Protein AF-A0A9X7HBV9-F1 (afdb_monomer_lite)

Sequence (146 aa):
MKKLFISLLFLFILSSCSSSSDLKETFYELKIVPTEKITIYFDKNTAHFHLVYLEKHKNKWKQVNGATLYSTGEEKNFVISSNKKPFLYFGTITNPEADKIIVGDTDATLVTYNNNLRLWYYVDFTAKKHLSIYEVVNGKKVLLQP

pLDDT: mean 73.23, std 20.72, range [30.17, 94.88]

Structure (mmCIF, N/CA/C/O backbone):
data_AF-A0A9X7HBV9-F1
#
_entry.id   AF-A0A9X7HBV9-F1
#
loop_
_atom_site.group_PDB
_atom_site.id
_atom_site.type_symbol
_atom_site.label_atom_id
_atom_site.label_alt_id
_atom_site.label_comp_id
_atom_site.label_asym_id
_atom_site.label_entity_id
_atom_site.label_seq_id
_atom_site.pdbx_PDB_ins_code
_atom_site.Cartn_x
_atom_site.Cartn_y
_atom_site.Cartn_z
_atom_site.occupancy
_atom_site.B_iso_or_equiv
_atom_site.auth_seq_id
_atom_site.auth_comp_id
_atom_site.auth_asym_id
_atom_site.auth_atom_id
_atom_site.pdbx_PDB_model_num
ATOM 1 N N . MET A 1 1 ? -63.931 14.687 -6.055 1.00 39.06 1 MET A N 1
ATOM 2 C CA . MET A 1 1 ? -64.207 13.298 -5.628 1.00 39.06 1 MET A CA 1
ATOM 3 C C . MET A 1 1 ? -62.888 12.555 -5.463 1.00 39.06 1 MET A C 1
ATOM 5 O O . MET A 1 1 ? -62.056 12.649 -6.345 1.00 39.06 1 MET A O 1
ATOM 9 N N . LYS A 1 2 ? -62.745 11.896 -4.304 1.00 35.25 2 LYS A N 1
ATOM 10 C CA . LYS A 1 2 ? -61.790 10.854 -3.868 1.00 35.25 2 LYS A CA 1
ATOM 11 C C . LYS A 1 2 ? -60.276 11.023 -4.113 1.00 35.25 2 LYS A C 1
ATOM 13 O O . LYS A 1 2 ? -59.753 10.858 -5.203 1.00 35.25 2 LYS A O 1
ATOM 18 N N . LYS A 1 3 ? -59.611 11.240 -2.973 1.00 34.38 3 LYS A N 1
ATOM 19 C CA . LYS A 1 3 ? -58.191 11.059 -2.659 1.00 34.38 3 LYS A CA 1
ATOM 20 C C . LYS A 1 3 ? -57.765 9.595 -2.858 1.00 34.38 3 LYS A C 1
ATOM 22 O O . LYS A 1 3 ? -58.534 8.705 -2.496 1.00 34.38 3 LYS A O 1
ATOM 27 N N . LEU A 1 4 ? -56.513 9.366 -3.255 1.00 37.38 4 LEU A N 1
ATOM 28 C CA . LEU A 1 4 ? -55.756 8.199 -2.802 1.00 37.38 4 LEU A CA 1
ATOM 29 C C . LEU A 1 4 ? -54.478 8.690 -2.118 1.00 37.38 4 LEU A C 1
ATOM 31 O O . LEU A 1 4 ? -53.633 9.349 -2.715 1.00 37.38 4 LEU A O 1
ATOM 35 N N . PHE A 1 5 ? -54.434 8.416 -0.820 1.00 36.06 5 PHE A N 1
ATOM 36 C CA . PHE A 1 5 ? -53.304 8.571 0.078 1.00 36.06 5 PHE A CA 1
ATOM 37 C C . PHE A 1 5 ? -52.218 7.559 -0.298 1.00 36.06 5 PHE A C 1
ATOM 39 O O . PHE A 1 5 ? -52.501 6.364 -0.338 1.00 36.06 5 PHE A O 1
ATOM 46 N N . ILE A 1 6 ? -50.974 8.007 -0.454 1.00 41.41 6 ILE A N 1
ATOM 47 C CA . ILE A 1 6 ? -49.818 7.159 -0.158 1.00 41.41 6 ILE A CA 1
ATOM 48 C C . ILE A 1 6 ? -49.114 7.791 1.033 1.00 41.41 6 ILE A C 1
ATOM 50 O O . ILE A 1 6 ? -48.512 8.859 0.957 1.00 41.41 6 ILE A O 1
ATOM 54 N N . SER A 1 7 ? -49.298 7.116 2.160 1.00 36.12 7 SER A N 1
ATOM 55 C CA . SER A 1 7 ? -48.520 7.263 3.375 1.00 36.12 7 SER A CA 1
ATOM 56 C C . SER A 1 7 ? -47.110 6.744 3.105 1.00 36.12 7 SER A C 1
ATOM 58 O O . SER A 1 7 ? -46.966 5.583 2.732 1.00 36.12 7 SER A O 1
ATOM 60 N N . LEU A 1 8 ? -46.079 7.558 3.327 1.00 37.38 8 LEU A N 1
ATOM 61 C CA . LEU A 1 8 ? -44.812 7.031 3.824 1.00 37.38 8 LEU A CA 1
ATOM 62 C C . LEU A 1 8 ? -44.316 7.940 4.949 1.00 37.38 8 LEU A C 1
ATOM 64 O O . LEU A 1 8 ? -43.790 9.033 4.755 1.00 37.38 8 LEU A O 1
ATOM 68 N N . LEU A 1 9 ? -44.604 7.453 6.146 1.00 31.50 9 LEU A N 1
ATOM 69 C CA . LEU A 1 9 ? -44.163 7.910 7.446 1.00 31.50 9 LEU A CA 1
ATOM 70 C C . LEU A 1 9 ? -42.715 7.436 7.665 1.00 31.50 9 LEU A C 1
ATOM 72 O O . LEU A 1 9 ? -42.488 6.234 7.664 1.00 31.50 9 LEU A O 1
ATOM 76 N N . PHE A 1 10 ? -41.769 8.356 7.855 1.00 33.28 10 PHE A N 1
ATOM 77 C CA . PHE A 1 10 ? -40.483 8.185 8.568 1.00 33.28 10 PHE A CA 1
ATOM 78 C C . PHE A 1 10 ? -39.870 9.598 8.645 1.00 33.28 10 PHE A C 1
ATOM 80 O O . PHE A 1 10 ? -39.262 10.069 7.695 1.00 33.28 10 PHE A O 1
ATOM 87 N N . LEU A 1 11 ? -40.253 10.486 9.563 1.00 34.56 11 LEU A N 1
ATOM 88 C CA . LEU A 1 11 ? -40.110 10.498 11.022 1.00 34.56 11 LEU A CA 1
ATOM 89 C C . LEU A 1 11 ? -38.661 10.337 11.532 1.00 34.56 11 LEU A C 1
ATOM 91 O O . LEU A 1 11 ? -38.053 9.280 11.414 1.00 34.56 11 LEU A O 1
ATOM 95 N N . PHE A 1 12 ? -38.231 11.417 12.195 1.00 32.94 12 PHE A N 1
ATOM 96 C CA . PHE A 1 12 ? -37.126 11.599 13.145 1.00 32.94 12 PHE A CA 1
ATOM 97 C C . PHE A 1 12 ? -35.703 11.900 12.642 1.00 32.94 12 PHE A C 1
ATOM 99 O O . PHE A 1 12 ? -34.867 11.031 12.432 1.00 32.94 12 PHE A O 1
ATOM 106 N N . ILE A 1 13 ? -35.436 13.213 12.566 1.00 40.22 13 ILE A N 1
ATOM 107 C CA . ILE A 1 13 ? -34.461 13.950 13.396 1.00 40.22 13 ILE A CA 1
ATOM 108 C C . ILE A 1 13 ? -33.276 13.112 13.890 1.00 40.22 13 ILE A C 1
ATOM 110 O O . ILE A 1 13 ? -33.419 12.375 14.858 1.00 40.22 13 ILE A O 1
ATOM 114 N N . LEU A 1 14 ? -32.079 13.408 13.380 1.00 35.38 14 LEU A N 1
ATOM 115 C CA . LEU A 1 14 ? -30.874 13.414 14.209 1.00 35.38 14 LEU A CA 1
ATOM 116 C C . LEU A 1 14 ? -30.031 14.649 13.887 1.00 35.38 14 LEU A C 1
ATOM 118 O O . LEU A 1 14 ? -29.104 14.639 13.081 1.00 35.38 14 LEU A O 1
ATOM 122 N N . SER A 1 15 ? -30.373 15.726 14.593 1.00 38.28 15 SER A N 1
ATOM 123 C CA . SER A 1 15 ? -29.373 16.664 15.082 1.00 38.28 15 SER A CA 1
ATOM 124 C C . SER A 1 15 ? -28.460 15.902 16.039 1.00 38.28 15 SER A C 1
ATOM 126 O O . SER A 1 15 ? -28.862 15.546 17.145 1.00 38.28 15 SER A O 1
ATOM 128 N N . SER A 1 16 ? -27.243 15.604 15.601 1.00 30.17 16 SER A N 1
ATOM 129 C CA . SER A 1 16 ? -26.085 15.464 16.485 1.00 30.17 16 SER A CA 1
ATOM 130 C C . SER A 1 16 ? -24.840 15.778 15.668 1.00 30.17 16 SER A C 1
ATOM 132 O O . SER A 1 16 ? -24.162 14.904 15.131 1.00 30.17 16 SER A O 1
ATOM 134 N N . CYS A 1 17 ? -24.557 17.071 15.559 1.00 39.47 17 CYS A N 1
ATOM 135 C CA . CYS A 1 17 ? -23.205 17.537 15.337 1.00 39.47 17 CYS A CA 1
ATOM 136 C C . CYS A 1 17 ? -22.339 16.988 16.485 1.00 39.47 17 CYS A C 1
ATOM 138 O O . CYS A 1 17 ? -22.451 17.433 17.623 1.00 39.47 17 CYS A O 1
ATOM 140 N N . SER A 1 18 ? -21.519 15.977 16.209 1.00 32.06 18 SER A N 1
ATOM 141 C CA . SER A 1 18 ? -20.346 15.664 17.024 1.00 32.06 18 SER A CA 1
ATOM 142 C C . SER A 1 18 ? -19.219 15.239 16.090 1.00 32.06 18 SER A C 1
ATOM 144 O O . SER A 1 18 ? -19.072 14.065 15.750 1.00 32.06 18 SER A O 1
ATOM 146 N N . SER A 1 19 ? -18.522 16.269 15.611 1.00 39.47 19 SER A N 1
ATOM 147 C CA . SER A 1 19 ? -17.148 16.267 15.110 1.00 39.47 19 SER A CA 1
ATOM 148 C C . SER A 1 19 ? -16.719 15.089 14.226 1.00 39.47 19 SER A C 1
ATOM 150 O O . SER A 1 19 ? -15.957 14.210 14.615 1.00 39.47 19 SER A O 1
ATOM 152 N N . SER A 1 20 ? -17.044 15.201 12.938 1.00 40.81 20 SER A N 1
ATOM 153 C CA . SER A 1 20 ? -16.117 14.793 11.873 1.00 40.81 20 SER A CA 1
ATOM 154 C C . SER A 1 20 ? -14.987 15.830 11.669 1.00 40.81 20 SER A C 1
ATOM 156 O O . SER A 1 20 ? -14.407 15.895 10.586 1.00 40.81 20 SER A O 1
ATOM 158 N N . SER A 1 21 ? -14.754 16.719 12.643 1.00 36.62 21 SER A N 1
ATOM 159 C CA . SER A 1 21 ? -13.820 17.850 12.566 1.00 36.62 21 SER A CA 1
ATOM 160 C C . SER A 1 21 ? -12.383 17.466 12.911 1.00 36.62 21 SER A C 1
ATOM 162 O O . SER A 1 21 ? -11.468 18.054 12.354 1.00 36.62 21 SER A O 1
ATOM 164 N N . ASP A 1 22 ? -12.161 16.428 13.718 1.00 39.50 22 ASP A N 1
ATOM 165 C CA . ASP A 1 22 ? -10.815 16.158 14.260 1.00 39.50 22 ASP A CA 1
ATOM 166 C C . ASP A 1 22 ? -9.897 15.395 13.288 1.00 39.50 22 ASP A C 1
ATOM 168 O O . ASP A 1 22 ? -8.724 15.176 13.566 1.00 39.50 22 ASP A O 1
ATOM 172 N N . LEU A 1 23 ? -10.414 15.003 12.120 1.00 42.91 23 LEU A N 1
ATOM 173 C CA . LEU A 1 23 ? -9.627 14.438 11.017 1.00 42.91 23 LEU A CA 1
ATOM 174 C C . LEU A 1 23 ? -9.557 15.383 9.809 1.00 42.91 23 LEU A C 1
ATOM 176 O O . LEU A 1 23 ? -9.071 14.978 8.759 1.00 42.91 23 LEU A O 1
ATOM 180 N N . LYS A 1 24 ? -10.074 16.616 9.911 1.00 38.06 24 LYS A N 1
ATOM 181 C CA . LYS A 1 24 ? -10.125 17.556 8.779 1.00 38.06 24 LYS A CA 1
ATOM 182 C C . LYS A 1 24 ? -8.976 18.564 8.734 1.00 38.06 24 LYS A C 1
ATOM 184 O O . LYS A 1 24 ? -8.783 19.155 7.679 1.00 38.06 24 LYS A O 1
ATOM 189 N N . GLU A 1 25 ? -8.214 18.757 9.809 1.00 37.62 25 GLU A N 1
ATOM 190 C CA . GLU A 1 25 ? -7.292 19.904 9.892 1.00 37.62 25 GLU A CA 1
ATOM 191 C C . GLU A 1 25 ? -5.834 19.641 9.476 1.00 37.62 25 GLU A C 1
ATOM 193 O O . GLU A 1 25 ? -5.094 20.604 9.288 1.00 37.62 25 GLU A O 1
ATOM 198 N N . THR A 1 26 ? -5.416 18.394 9.220 1.00 42.66 26 THR A N 1
ATOM 199 C CA . THR A 1 26 ? -3.989 18.107 8.925 1.00 42.66 26 THR A CA 1
ATOM 200 C C . THR A 1 26 ? -3.729 17.265 7.676 1.00 42.66 26 THR A C 1
ATOM 202 O O . THR A 1 26 ? -2.604 16.822 7.462 1.00 42.66 26 THR A O 1
ATOM 205 N N . PHE A 1 27 ? -4.723 17.051 6.811 1.00 44.00 27 PHE A N 1
ATOM 206 C CA . PHE A 1 27 ? -4.539 16.233 5.608 1.00 44.00 27 PHE A CA 1
ATOM 207 C C . PHE A 1 27 ? -4.817 17.044 4.357 1.00 44.00 27 PHE A C 1
ATOM 209 O O . PHE A 1 27 ? -5.949 17.439 4.080 1.00 44.00 27 PHE A O 1
ATOM 216 N N . TYR A 1 28 ? -3.767 17.266 3.576 1.00 50.09 28 TYR A N 1
ATOM 217 C CA . TYR A 1 28 ? -3.877 17.908 2.281 1.00 50.09 28 TYR A CA 1
ATOM 218 C C . TYR A 1 28 ? -3.526 16.874 1.218 1.00 50.09 28 TYR A C 1
ATOM 220 O O . TYR A 1 28 ? -2.355 16.600 0.980 1.00 50.09 28 TYR A O 1
ATOM 228 N N . GLU A 1 29 ? -4.598 16.368 0.606 1.00 50.47 29 GLU A N 1
ATOM 229 C CA . GLU A 1 29 ? -4.701 15.302 -0.395 1.00 50.47 29 GLU A CA 1
ATOM 230 C C . GLU A 1 29 ? -4.956 13.897 0.170 1.00 50.47 29 GLU A C 1
ATOM 232 O O . GLU A 1 29 ? -4.077 13.067 0.402 1.00 50.47 29 GLU A O 1
ATOM 237 N N . LEU A 1 30 ? -6.246 13.649 0.389 1.00 49.50 30 LEU A N 1
ATOM 238 C CA . LEU A 1 30 ? -6.803 12.382 0.821 1.00 49.50 30 LEU A CA 1
ATOM 239 C C . LEU A 1 30 ? -7.361 11.657 -0.406 1.00 49.50 30 LEU A C 1
ATOM 241 O O . LEU A 1 30 ? -8.437 12.007 -0.893 1.00 49.50 30 LEU A O 1
ATOM 245 N N . LYS A 1 31 ? -6.671 10.621 -0.890 1.00 56.50 31 LYS A N 1
ATOM 246 C CA . LYS A 1 31 ? -7.295 9.679 -1.822 1.00 56.50 31 LYS A CA 1
ATOM 247 C C . LYS A 1 31 ? -7.905 8.545 -1.010 1.00 56.50 31 LYS A C 1
ATOM 249 O O . LYS A 1 31 ? -7.260 7.542 -0.713 1.00 56.50 31 LYS A O 1
ATOM 254 N N . ILE A 1 32 ? -9.168 8.731 -0.627 1.00 52.28 32 ILE A N 1
ATOM 255 C CA . ILE A 1 32 ? -9.964 7.670 -0.007 1.00 52.28 32 ILE A CA 1
ATOM 256 C C . ILE A 1 32 ? -10.177 6.599 -1.073 1.00 52.28 32 ILE A C 1
ATOM 258 O O . ILE A 1 32 ? -10.845 6.855 -2.072 1.00 52.28 32 ILE A O 1
ATOM 262 N N . VAL A 1 33 ? -9.605 5.412 -0.875 1.00 56.75 33 VAL A N 1
ATOM 263 C CA . VAL A 1 33 ? -9.976 4.227 -1.651 1.00 56.75 33 VAL A CA 1
ATOM 264 C C . VAL A 1 33 ? -11.139 3.588 -0.896 1.00 56.75 33 VAL A C 1
ATOM 266 O O . VAL A 1 33 ? -10.917 3.021 0.174 1.00 56.75 33 VAL A O 1
ATOM 269 N N . PRO A 1 34 ? -12.395 3.733 -1.355 1.00 48.84 34 PRO A N 1
ATOM 270 C CA . PRO A 1 34 ? -13.558 3.370 -0.564 1.00 48.84 34 PRO A CA 1
ATOM 271 C C . PRO A 1 34 ? -13.807 1.864 -0.675 1.00 48.84 34 PRO A C 1
ATOM 273 O O . PRO A 1 34 ? -14.764 1.408 -1.285 1.00 48.84 34 PRO A O 1
ATOM 276 N N . THR A 1 35 ? -12.932 1.082 -0.051 1.00 54.09 35 THR A N 1
ATOM 277 C CA . THR A 1 35 ? -13.195 -0.303 0.354 1.00 54.09 35 THR A CA 1
ATOM 278 C C . THR A 1 35 ? -13.350 -0.314 1.877 1.00 54.09 35 THR A C 1
ATOM 280 O O . THR A 1 35 ? -12.581 -0.943 2.593 1.00 54.09 35 THR A O 1
ATOM 283 N N . GLU A 1 36 ? -14.270 0.538 2.347 1.00 62.03 36 GLU A N 1
ATOM 284 C CA . GLU A 1 36 ? -14.835 0.793 3.691 1.00 62.03 36 GLU A CA 1
ATOM 285 C C . GLU A 1 36 ? -13.952 0.797 4.957 1.00 62.03 36 GLU A C 1
ATOM 287 O O . GLU A 1 36 ? -14.442 1.174 6.016 1.00 62.03 36 GLU A O 1
ATOM 292 N N . LYS A 1 37 ? -12.669 0.438 4.911 1.00 84.12 37 LYS A N 1
ATOM 293 C CA . LYS A 1 37 ? -11.801 0.361 6.099 1.00 84.12 37 LYS A CA 1
ATOM 294 C C . LYS A 1 37 ? -10.355 0.764 5.843 1.00 84.12 37 LYS A C 1
ATOM 296 O O . LYS A 1 37 ? -9.540 0.652 6.749 1.00 84.12 37 LYS A O 1
ATOM 301 N N . ILE A 1 38 ? -10.013 1.193 4.634 1.00 87.25 38 ILE A N 1
ATOM 302 C CA . ILE A 1 38 ? -8.649 1.567 4.264 1.00 87.25 38 ILE A CA 1
ATOM 303 C C . ILE A 1 38 ? -8.633 3.002 3.763 1.00 87.25 38 ILE A C 1
ATOM 305 O O . ILE A 1 38 ? -9.487 3.401 2.975 1.00 87.25 38 ILE A O 1
ATOM 309 N N . THR A 1 39 ? -7.627 3.753 4.194 1.00 86.12 39 THR A N 1
ATOM 310 C CA . THR A 1 39 ? -7.374 5.110 3.722 1.00 86.12 39 THR A CA 1
ATOM 311 C C . THR A 1 39 ? -5.886 5.282 3.460 1.00 86.12 39 THR A C 1
ATOM 313 O O . THR A 1 39 ? -5.068 4.844 4.268 1.00 86.12 39 THR A O 1
ATOM 316 N N . ILE A 1 40 ? -5.545 5.946 2.354 1.00 85.75 40 ILE A N 1
ATOM 317 C CA . ILE A 1 40 ? -4.189 6.427 2.089 1.00 85.75 40 ILE A CA 1
ATOM 318 C C . ILE A 1 40 ? -4.208 7.954 2.095 1.00 85.75 40 ILE A C 1
ATOM 320 O O . ILE A 1 40 ? -5.083 8.569 1.481 1.00 85.75 40 ILE A O 1
ATOM 324 N N . TYR A 1 41 ? -3.251 8.567 2.782 1.00 85.06 41 TYR A N 1
ATOM 325 C CA . TYR A 1 41 ? -3.079 10.018 2.784 1.00 85.06 41 TYR A CA 1
ATOM 326 C C . TYR A 1 41 ? -1.603 10.407 2.770 1.00 85.06 41 TYR A C 1
ATOM 328 O O . TYR A 1 41 ? -0.744 9.634 3.194 1.00 85.06 41 TYR A O 1
ATOM 336 N N . PHE A 1 42 ? -1.323 11.616 2.290 1.00 85.38 42 PHE A N 1
ATOM 337 C CA . PHE A 1 42 ? -0.004 12.236 2.359 1.00 85.38 42 PHE A CA 1
ATOM 338 C C . PHE A 1 42 ? 0.042 13.254 3.505 1.00 85.38 42 PHE A C 1
ATOM 340 O O . PHE A 1 42 ? -0.802 14.150 3.584 1.00 85.38 42 PHE A O 1
ATOM 347 N N . ASP A 1 43 ? 1.015 13.114 4.402 1.00 85.06 43 ASP A N 1
ATOM 348 C CA . ASP A 1 43 ? 1.318 14.093 5.444 1.00 85.06 43 ASP A CA 1
ATOM 349 C C . ASP A 1 43 ? 2.391 15.053 4.927 1.00 85.06 43 ASP A C 1
ATOM 351 O O . ASP A 1 43 ? 3.540 14.666 4.714 1.00 85.06 43 ASP A O 1
ATOM 355 N N . LYS A 1 44 ? 2.019 16.321 4.728 1.00 81.50 44 LYS A N 1
ATOM 356 C CA . LYS A 1 44 ? 2.932 17.361 4.233 1.00 81.50 44 LYS A CA 1
ATOM 357 C C . LYS A 1 44 ? 4.004 17.762 5.246 1.00 81.50 44 LYS A C 1
ATOM 359 O O . LYS A 1 44 ? 5.045 18.253 4.826 1.00 81.50 44 LYS A O 1
ATOM 364 N N . ASN A 1 45 ? 3.768 17.575 6.545 1.00 83.94 45 ASN A N 1
ATOM 3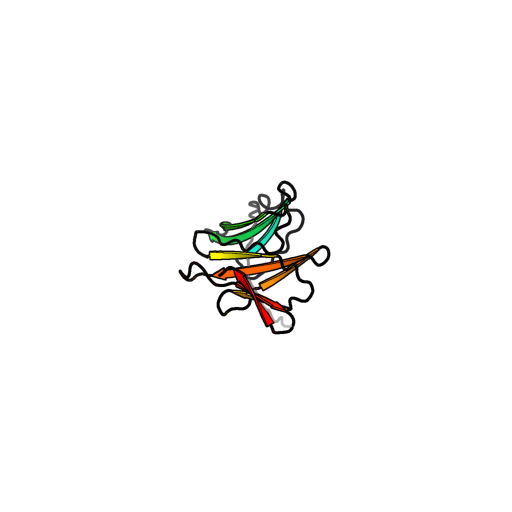65 C CA . ASN A 1 45 ? 4.715 17.971 7.589 1.00 83.94 45 ASN A CA 1
ATOM 366 C C . ASN A 1 45 ? 5.894 17.006 7.649 1.00 83.94 45 ASN A C 1
ATOM 368 O O . ASN A 1 45 ? 7.037 17.426 7.802 1.00 83.94 45 ASN A O 1
ATOM 372 N N . THR A 1 46 ? 5.612 15.710 7.514 1.00 82.75 46 THR A N 1
ATOM 373 C CA . THR A 1 46 ? 6.649 14.676 7.469 1.00 82.75 46 THR A CA 1
ATOM 374 C C . THR A 1 46 ? 7.052 14.318 6.044 1.00 82.75 46 THR A C 1
ATOM 376 O O . THR A 1 46 ? 7.988 13.554 5.859 1.00 82.75 46 THR A O 1
ATOM 379 N N . ALA A 1 47 ? 6.333 14.833 5.044 1.00 83.69 47 ALA A N 1
ATOM 380 C CA . ALA A 1 47 ? 6.404 14.400 3.657 1.00 83.69 47 ALA A CA 1
ATOM 381 C C . ALA A 1 47 ? 6.267 12.875 3.528 1.00 83.69 47 ALA A C 1
ATOM 383 O O . ALA A 1 47 ? 7.027 12.264 2.802 1.00 83.69 47 ALA A O 1
ATOM 384 N N . HIS A 1 48 ? 5.350 12.219 4.243 1.00 85.19 48 HIS A N 1
ATOM 385 C CA . HIS A 1 48 ? 5.207 10.755 4.193 1.00 85.19 48 HIS A CA 1
ATOM 386 C C . HIS A 1 48 ? 3.835 10.341 3.682 1.00 85.19 48 HIS A C 1
ATOM 388 O O . HIS A 1 48 ? 2.846 11.041 3.880 1.00 85.19 48 HIS A O 1
ATOM 394 N N . PHE A 1 49 ? 3.760 9.161 3.070 1.00 86.44 49 PHE A N 1
ATOM 395 C CA . PHE A 1 49 ? 2.474 8.525 2.817 1.00 86.44 49 PHE A CA 1
ATOM 396 C C . PHE A 1 49 ? 2.114 7.605 3.971 1.00 86.44 49 PHE A C 1
ATOM 398 O O . PHE A 1 49 ? 2.955 6.879 4.494 1.0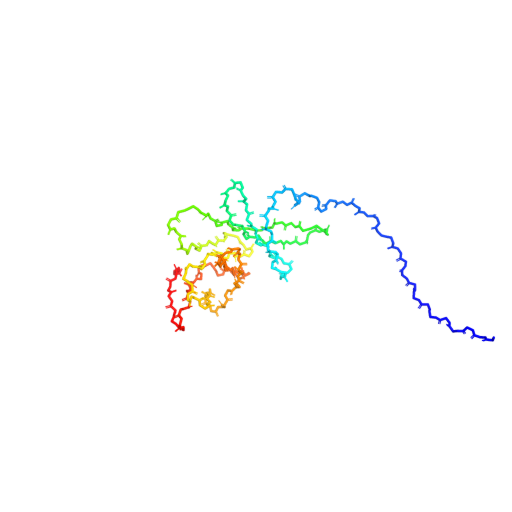0 86.44 49 PHE A O 1
ATOM 405 N N . HIS A 1 50 ? 0.841 7.579 4.326 1.00 87.69 50 HIS A N 1
ATOM 406 C CA . HIS A 1 50 ? 0.315 6.708 5.359 1.00 87.69 50 HIS A CA 1
ATOM 407 C C . HIS A 1 50 ? -0.810 5.865 4.788 1.00 87.69 50 HIS A C 1
ATOM 409 O O . HIS A 1 50 ? -1.737 6.395 4.183 1.00 87.69 50 HIS A O 1
ATOM 415 N N . LEU A 1 51 ? -0.741 4.561 5.028 1.00 89.50 51 LEU A N 1
ATOM 416 C CA . LEU A 1 51 ? -1.835 3.623 4.841 1.00 89.50 51 LEU A CA 1
ATOM 417 C C . LEU A 1 51 ? -2.418 3.322 6.217 1.00 89.50 51 LEU A C 1
ATOM 419 O O . LEU A 1 51 ? -1.708 2.831 7.093 1.00 89.50 51 LEU A O 1
ATOM 423 N N . VAL A 1 52 ? -3.703 3.585 6.418 1.00 90.06 52 VAL A N 1
ATOM 424 C CA . VAL A 1 52 ? -4.379 3.333 7.694 1.00 90.06 52 VAL A CA 1
ATOM 425 C C . VAL A 1 52 ? -5.545 2.379 7.518 1.00 90.06 52 VAL A C 1
ATOM 427 O O . VAL A 1 52 ? -6.287 2.459 6.540 1.00 90.06 52 VAL A O 1
ATOM 430 N N . TYR A 1 53 ? -5.708 1.492 8.500 1.00 87.94 53 TYR A N 1
ATOM 431 C CA . TYR A 1 53 ? -6.866 0.617 8.613 1.00 87.94 53 TYR A CA 1
ATOM 432 C C . TYR A 1 53 ? -7.768 1.079 9.757 1.00 87.94 53 TYR A C 1
ATOM 434 O O . TYR A 1 53 ? -7.324 1.270 10.899 1.00 87.94 53 TYR A O 1
ATOM 442 N N . LEU A 1 54 ? -9.036 1.285 9.417 1.00 88.56 54 LEU A N 1
ATOM 443 C CA . LEU A 1 54 ? -10.063 1.878 10.253 1.00 88.56 54 LEU A CA 1
ATOM 444 C C . LEU A 1 54 ? -11.114 0.832 10.635 1.00 88.56 54 LEU A C 1
ATO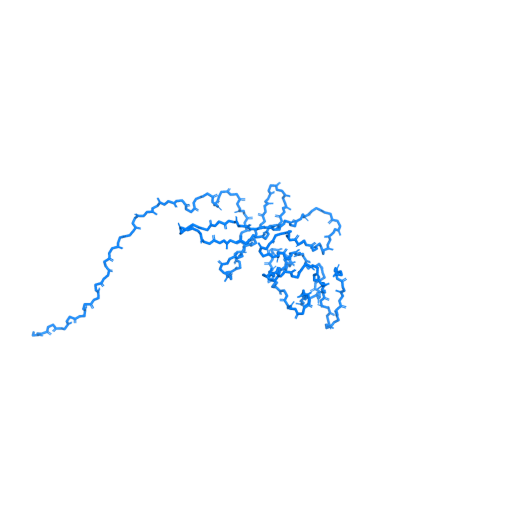M 446 O O . LEU A 1 54 ? -11.599 0.073 9.799 1.00 88.56 54 LEU A O 1
ATOM 450 N N . GLU A 1 55 ? -11.537 0.855 11.893 1.00 86.00 55 GLU A N 1
ATOM 451 C CA . GLU A 1 55 ? -12.679 0.083 12.380 1.00 86.00 55 GLU A CA 1
ATOM 452 C C . GLU A 1 55 ? -13.717 0.999 13.015 1.00 86.00 55 GLU A C 1
ATOM 454 O O . GLU A 1 55 ? -13.397 2.032 13.610 1.00 86.00 55 GLU A O 1
ATOM 459 N N . LYS A 1 56 ? -14.992 0.624 12.887 1.00 83.00 56 LYS A N 1
ATOM 460 C CA . LYS A 1 56 ? -16.098 1.366 13.486 1.00 83.00 56 LYS A CA 1
ATOM 461 C C . LYS A 1 56 ? -16.352 0.849 14.903 1.00 83.00 56 LYS A C 1
ATOM 463 O O . LYS A 1 56 ? -16.812 -0.273 15.082 1.00 83.00 56 LYS A O 1
ATOM 468 N N . HIS A 1 57 ? -16.115 1.686 15.910 1.00 84.25 57 HIS A N 1
ATOM 469 C CA . HIS A 1 57 ? -16.422 1.407 17.315 1.00 84.25 57 HIS A CA 1
ATOM 470 C C . HIS A 1 57 ? -17.471 2.392 17.822 1.00 84.25 57 HIS A C 1
ATOM 472 O O . HIS A 1 57 ? -17.246 3.600 17.788 1.00 84.25 57 HIS A O 1
ATOM 478 N N . LYS A 1 58 ? -18.612 1.893 18.321 1.00 86.62 58 LYS A N 1
ATOM 479 C CA . LYS A 1 58 ? -19.692 2.730 18.891 1.00 86.62 58 LYS A CA 1
ATOM 480 C C . LYS A 1 58 ? -20.027 3.945 17.999 1.00 86.62 58 LYS A C 1
ATOM 482 O O . LYS A 1 58 ? -20.072 5.077 18.468 1.00 86.62 58 LYS A O 1
ATOM 487 N N . ASN A 1 59 ? -20.206 3.699 16.699 1.00 82.62 59 ASN A N 1
ATOM 488 C CA . ASN A 1 59 ? -20.477 4.692 15.647 1.00 82.62 59 ASN A CA 1
ATOM 489 C C . ASN A 1 59 ? -19.342 5.655 15.257 1.00 82.62 59 ASN A C 1
ATOM 491 O O . ASN A 1 59 ? -19.560 6.485 14.378 1.00 82.62 59 ASN A O 1
ATOM 495 N N . LYS A 1 60 ? -18.132 5.514 15.805 1.00 82.38 60 LYS A N 1
ATOM 496 C CA . LYS A 1 60 ? -16.960 6.309 15.409 1.00 82.38 60 LYS A CA 1
ATOM 497 C C . LYS A 1 60 ? -15.943 5.452 14.663 1.00 82.38 60 LYS A C 1
ATOM 499 O O . LYS A 1 60 ? -15.668 4.328 15.077 1.00 82.38 60 LYS A O 1
ATOM 504 N N . TRP A 1 61 ? -15.379 5.980 13.583 1.00 83.25 61 TRP A N 1
ATOM 505 C CA . TRP A 1 61 ? -14.226 5.369 12.926 1.00 83.25 61 TRP A CA 1
ATOM 506 C C 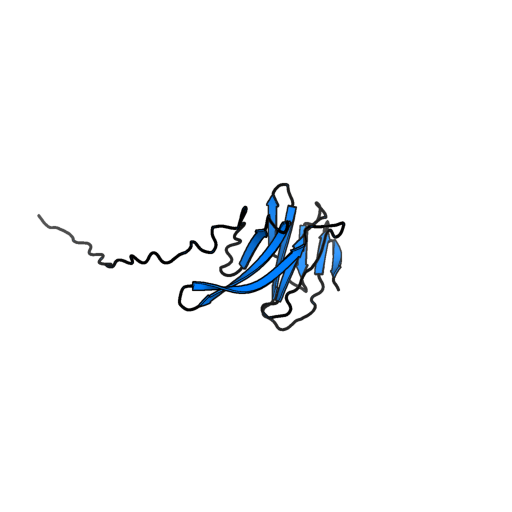. TRP A 1 61 ? -12.977 5.599 13.770 1.00 83.25 61 TRP A C 1
ATOM 508 O O . TRP A 1 61 ? -12.729 6.713 14.228 1.00 83.25 61 TRP A O 1
ATOM 518 N N . LYS A 1 62 ? -12.198 4.544 13.988 1.00 84.69 62 LYS A N 1
ATOM 519 C CA . LYS A 1 62 ? -10.943 4.587 14.730 1.00 84.69 62 LYS A CA 1
ATOM 520 C C . LYS A 1 62 ? -9.864 3.901 13.915 1.00 84.69 62 LYS A C 1
ATOM 522 O O . LYS A 1 62 ? -10.071 2.795 13.426 1.00 84.69 62 LYS A O 1
ATOM 527 N N . GLN A 1 63 ? -8.698 4.526 13.832 1.00 89.06 63 GLN A N 1
ATOM 528 C CA . GLN A 1 63 ? -7.509 3.853 13.337 1.00 89.06 63 GLN A CA 1
ATOM 529 C C . GLN A 1 63 ? -7.082 2.771 14.327 1.00 89.06 63 GLN A C 1
ATOM 531 O O . GLN A 1 63 ? -6.774 3.056 15.486 1.00 89.06 63 GLN A O 1
ATOM 536 N N . VAL A 1 64 ? -7.053 1.524 13.864 1.00 88.69 64 VAL A N 1
ATOM 537 C CA . VAL A 1 64 ? -6.583 0.385 14.667 1.00 88.69 64 VAL A CA 1
ATOM 538 C C . VAL A 1 64 ? -5.225 -0.122 14.190 1.00 88.69 64 VAL A C 1
ATOM 540 O O . VAL A 1 64 ? -4.497 -0.731 14.976 1.00 88.69 64 VAL A O 1
ATOM 543 N N . ASN A 1 65 ? -4.830 0.191 12.949 1.00 89.38 65 ASN A N 1
ATOM 544 C CA . ASN A 1 65 ? -3.507 -0.107 12.406 1.00 89.38 65 ASN A CA 1
ATOM 545 C C . ASN A 1 65 ? -3.052 0.918 11.350 1.00 89.38 65 ASN A C 1
ATOM 547 O O . ASN A 1 65 ? -3.873 1.661 10.815 1.00 89.38 65 ASN A O 1
ATOM 551 N N . GLY A 1 66 ? -1.750 0.966 11.063 1.00 89.25 66 GLY A N 1
ATOM 552 C CA . GLY A 1 66 ? -1.188 1.801 10.008 1.00 89.25 66 GLY A CA 1
ATOM 553 C C . GLY A 1 66 ? 0.215 1.373 9.575 1.00 89.25 66 GLY A C 1
ATOM 554 O O . GLY A 1 66 ? 0.922 0.692 10.318 1.00 89.25 66 GLY A O 1
ATOM 555 N N . ALA A 1 67 ? 0.593 1.786 8.372 1.00 88.69 67 ALA A N 1
ATOM 556 C CA . ALA A 1 67 ? 1.935 1.697 7.811 1.00 88.69 67 ALA A CA 1
ATOM 557 C C . ALA A 1 67 ? 2.315 3.069 7.231 1.00 88.69 67 ALA A C 1
ATOM 559 O O . ALA A 1 67 ? 1.463 3.759 6.670 1.00 88.69 67 ALA A O 1
ATOM 560 N N . THR A 1 68 ? 3.579 3.465 7.374 1.00 87.88 68 THR A N 1
ATOM 561 C CA . THR A 1 68 ? 4.084 4.774 6.934 1.00 87.88 68 THR A CA 1
ATOM 562 C C . THR A 1 68 ? 5.202 4.563 5.938 1.00 87.88 68 THR A C 1
ATOM 564 O O . THR A 1 68 ? 6.194 3.951 6.300 1.00 87.88 68 THR A O 1
ATOM 567 N N . LEU A 1 69 ? 5.057 5.098 4.731 1.00 85.62 69 LEU A N 1
ATOM 568 C CA . LEU A 1 69 ? 6.084 5.141 3.701 1.00 85.62 69 LEU A CA 1
ATOM 569 C C . LEU A 1 69 ? 6.837 6.471 3.767 1.00 85.62 69 LEU A C 1
ATOM 571 O O . LEU A 1 69 ? 6.264 7.539 3.537 1.00 85.62 69 LEU A O 1
ATOM 575 N N . TYR A 1 70 ? 8.129 6.378 4.066 1.00 77.44 70 TYR A N 1
ATOM 576 C CA . TYR A 1 70 ? 9.042 7.511 4.127 1.00 77.44 70 TYR A CA 1
ATOM 577 C C . TYR A 1 70 ? 9.349 8.001 2.702 1.00 77.44 70 TYR A C 1
ATOM 579 O O . TYR A 1 70 ? 9.763 7.212 1.859 1.00 77.44 70 TYR A O 1
ATOM 587 N N . SER A 1 71 ? 9.119 9.285 2.400 1.00 61.38 71 SER A N 1
ATOM 588 C CA . SER A 1 71 ? 9.312 9.844 1.045 1.00 61.38 71 SER A CA 1
ATOM 589 C C . SER A 1 71 ? 10.734 10.358 0.786 1.00 61.38 71 SER A C 1
ATOM 591 O O . SER A 1 71 ? 10.961 11.038 -0.217 1.00 61.38 71 SER A O 1
ATOM 593 N N . THR A 1 72 ? 11.693 10.097 1.673 1.00 51.25 72 THR A N 1
ATOM 594 C CA . THR A 1 72 ? 13.058 10.623 1.553 1.00 51.25 72 THR A 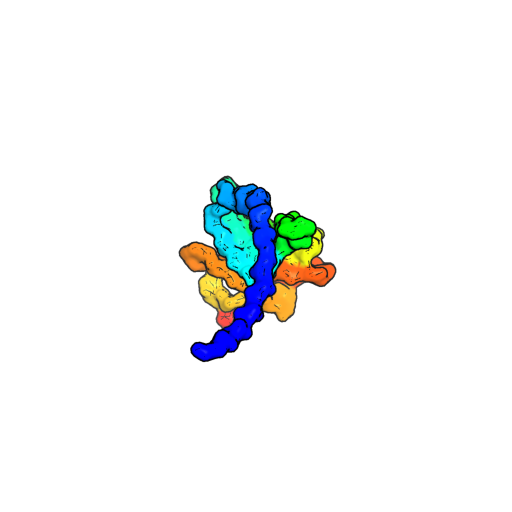CA 1
ATOM 595 C C . THR A 1 72 ? 14.024 9.546 1.056 1.00 51.25 72 THR A C 1
ATOM 597 O O . THR A 1 72 ? 14.220 8.561 1.758 1.00 51.25 72 THR A O 1
ATOM 600 N N . GLY A 1 73 ? 14.678 9.769 -0.092 1.00 52.00 73 GLY A N 1
ATOM 601 C CA . GLY A 1 73 ? 15.860 9.002 -0.526 1.00 52.00 73 GLY A CA 1
ATOM 602 C C . GLY A 1 73 ? 15.713 8.170 -1.808 1.00 52.00 73 GLY A C 1
ATOM 603 O O . GLY A 1 73 ? 14.665 8.148 -2.450 1.00 52.00 73 GLY A O 1
ATOM 604 N N . GLU A 1 74 ? 16.810 7.497 -2.184 1.00 46.53 74 GLU A N 1
ATOM 605 C CA . GLU A 1 74 ? 16.977 6.627 -3.370 1.00 46.53 74 GLU A CA 1
ATOM 606 C C . GLU A 1 74 ? 16.102 5.361 -3.351 1.00 46.53 74 GLU A C 1
ATOM 608 O O . GLU A 1 74 ? 16.099 4.576 -4.300 1.00 46.53 74 GLU A O 1
ATOM 613 N N . GLU A 1 75 ? 15.320 5.164 -2.296 1.00 52.47 75 GLU A N 1
ATOM 614 C CA . GLU A 1 75 ? 14.605 3.928 -2.000 1.00 52.47 75 GLU A CA 1
ATOM 615 C C . GLU A 1 75 ? 13.220 3.924 -2.657 1.00 52.47 75 GLU A C 1
ATOM 617 O O . GLU A 1 75 ? 12.139 3.837 -2.071 1.00 52.47 75 GLU A O 1
ATOM 622 N N . LYS A 1 76 ? 13.295 4.031 -3.975 1.00 53.09 76 LYS A N 1
ATOM 623 C CA . LYS A 1 76 ? 12.253 3.670 -4.916 1.00 53.09 76 LYS A CA 1
ATOM 624 C C . LYS A 1 76 ? 11.949 2.181 -4.692 1.00 53.09 76 LYS A C 1
ATOM 626 O O . LYS A 1 76 ? 12.848 1.365 -4.857 1.00 53.09 76 LYS A O 1
ATOM 631 N N . ASN A 1 77 ? 10.708 1.833 -4.325 1.00 57.44 77 ASN A N 1
ATOM 632 C CA . ASN A 1 77 ? 10.182 0.467 -4.085 1.00 57.44 77 ASN A CA 1
ATOM 633 C C . ASN A 1 77 ? 10.157 -0.057 -2.637 1.00 57.44 77 ASN A C 1
ATOM 635 O O . ASN A 1 77 ? 10.058 -1.268 -2.435 1.00 57.44 77 ASN A O 1
ATOM 639 N N . PHE A 1 78 ? 10.186 0.798 -1.614 1.00 67.06 78 PHE A N 1
ATOM 640 C CA . PHE A 1 78 ? 10.011 0.301 -0.250 1.00 67.06 78 PHE A CA 1
ATOM 641 C C . PHE A 1 78 ? 8.684 -0.418 -0.025 1.00 67.06 78 PHE A C 1
ATOM 643 O O . PHE A 1 78 ? 7.606 0.139 -0.231 1.00 67.06 78 PHE A O 1
ATOM 650 N N . VAL A 1 79 ? 8.797 -1.642 0.480 1.00 71.88 79 VAL A N 1
ATOM 651 C CA . VAL A 1 79 ? 7.703 -2.413 1.054 1.00 71.88 79 VAL A CA 1
ATOM 652 C C . VAL A 1 79 ? 7.712 -2.181 2.556 1.00 71.88 79 VAL A C 1
ATOM 654 O O . VAL A 1 79 ? 8.716 -2.418 3.226 1.00 71.88 79 VAL A O 1
ATOM 657 N N . ILE A 1 80 ? 6.567 -1.802 3.112 1.00 75.81 80 ILE A N 1
ATOM 658 C CA . ILE A 1 80 ? 6.409 -1.699 4.562 1.00 75.81 80 ILE A CA 1
ATOM 659 C C . ILE A 1 80 ? 5.254 -2.579 4.999 1.00 75.81 80 ILE A C 1
ATOM 661 O O . ILE A 1 80 ? 4.148 -2.442 4.483 1.00 75.81 80 ILE A O 1
ATOM 665 N N . SER A 1 81 ? 5.529 -3.471 5.957 1.00 78.81 81 SER A N 1
ATOM 666 C CA . SER A 1 81 ? 4.531 -4.320 6.607 1.00 78.81 81 SER A CA 1
ATOM 667 C C . SER A 1 81 ? 4.266 -3.858 8.042 1.00 78.81 81 SER A C 1
ATOM 669 O O . SER A 1 81 ? 5.214 -3.708 8.816 1.00 78.81 81 SER A O 1
ATOM 671 N N . SER A 1 82 ? 3.007 -3.709 8.454 1.00 81.62 82 SER A N 1
ATOM 672 C CA . SER A 1 82 ? 2.686 -3.503 9.878 1.00 81.62 82 SER A CA 1
ATOM 673 C C . SER A 1 82 ? 2.972 -4.762 10.712 1.00 81.62 82 SER A C 1
ATOM 675 O O . SER A 1 82 ? 2.798 -5.873 10.229 1.00 81.62 82 SER A O 1
ATOM 677 N N . ASN A 1 83 ? 3.314 -4.627 11.995 1.00 79.38 83 ASN A N 1
ATOM 678 C CA . ASN A 1 83 ? 3.629 -5.764 12.881 1.00 79.38 83 ASN A CA 1
ATOM 679 C C . ASN A 1 83 ? 2.416 -6.389 13.605 1.00 79.38 83 ASN A C 1
ATOM 681 O O . ASN A 1 83 ? 2.578 -7.360 14.344 1.00 79.38 83 ASN A O 1
ATOM 685 N N . LYS A 1 84 ? 1.215 -5.842 13.408 1.00 82.94 84 LYS A N 1
ATOM 686 C CA . LYS A 1 84 ? -0.047 -6.318 13.991 1.00 82.94 84 LYS A CA 1
ATOM 687 C C . LYS A 1 84 ? -1.088 -6.538 12.902 1.00 82.94 84 LYS A C 1
ATOM 689 O O . LYS A 1 84 ? -0.972 -5.973 11.818 1.00 82.94 84 LYS A O 1
ATOM 694 N N . LYS A 1 85 ? -2.105 -7.349 13.201 1.00 84.69 85 LYS A N 1
ATOM 695 C CA . LYS A 1 85 ? -3.215 -7.602 12.279 1.00 84.69 85 LYS A CA 1
ATOM 696 C C . LYS A 1 85 ? -4.166 -6.393 12.165 1.00 84.69 85 LYS A C 1
ATOM 698 O O . LYS A 1 85 ? -4.385 -5.720 13.174 1.00 84.69 85 LYS A O 1
ATOM 703 N N . PRO A 1 86 ? -4.781 -6.169 10.986 1.00 88.00 86 PRO A N 1
ATOM 704 C CA . PRO A 1 86 ? -4.426 -6.813 9.714 1.00 88.00 86 PRO A CA 1
ATOM 705 C C . PRO A 1 86 ? -3.039 -6.362 9.251 1.00 88.00 86 PRO A C 1
ATOM 707 O O . PRO A 1 86 ? -2.701 -5.201 9.440 1.00 88.00 86 PRO A O 1
ATOM 710 N N . PHE A 1 87 ? -2.243 -7.257 8.667 1.00 88.81 87 PHE A N 1
ATOM 711 C CA . PHE A 1 87 ? -0.930 -6.898 8.142 1.00 88.81 87 PHE A CA 1
ATOM 712 C C . PHE A 1 87 ? -1.111 -6.004 6.915 1.00 88.81 87 PHE A C 1
ATOM 714 O O . PHE A 1 87 ? -1.718 -6.404 5.923 1.00 88.81 87 PHE A O 1
ATOM 721 N N . LEU A 1 88 ? -0.619 -4.775 7.009 1.00 89.62 88 LEU A N 1
ATOM 722 C CA . LEU A 1 88 ? -0.710 -3.775 5.956 1.00 89.62 88 LEU A CA 1
ATOM 723 C C . LEU A 1 88 ? 0.595 -3.753 5.184 1.00 89.62 88 LEU A C 1
ATOM 725 O O . LEU A 1 88 ? 1.610 -3.423 5.785 1.00 89.62 88 LEU A O 1
ATOM 729 N N . TYR A 1 89 ? 0.548 -4.082 3.897 1.00 90.00 89 TYR A N 1
ATOM 730 C CA . TYR A 1 89 ? 1.660 -3.969 2.960 1.00 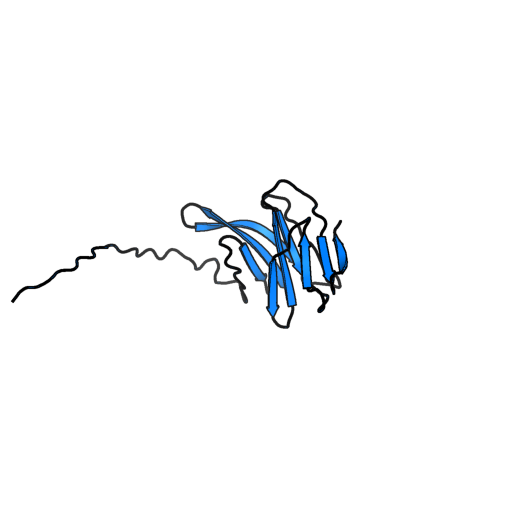90.00 89 TYR A CA 1
ATOM 731 C C . TYR A 1 89 ? 1.436 -2.745 2.081 1.00 90.00 89 TYR A C 1
ATOM 733 O O . TYR A 1 89 ? 0.339 -2.556 1.552 1.00 90.00 89 TYR A O 1
ATOM 741 N N . PHE A 1 90 ? 2.455 -1.906 1.945 1.00 89.44 90 PHE A N 1
ATOM 742 C CA . PHE A 1 90 ? 2.343 -0.628 1.252 1.00 89.44 90 PHE A CA 1
ATOM 743 C C . PHE A 1 90 ? 3.668 -0.236 0.605 1.00 89.44 90 PHE A C 1
ATOM 745 O O . PHE A 1 90 ? 4.720 -0.470 1.204 1.00 89.44 90 PHE A O 1
ATOM 752 N N . GLY A 1 91 ? 3.608 0.380 -0.576 1.00 89.88 91 GLY A N 1
ATOM 753 C CA . GLY A 1 91 ? 4.792 0.874 -1.272 1.00 89.88 91 GLY A CA 1
ATOM 754 C C . GLY A 1 91 ? 4.490 1.731 -2.500 1.00 89.88 91 GLY A C 1
ATOM 755 O O . GLY A 1 91 ? 3.336 2.024 -2.824 1.00 89.88 91 GLY A O 1
ATOM 756 N N . THR A 1 92 ? 5.555 2.138 -3.188 1.00 88.00 92 THR A N 1
ATOM 757 C CA . THR A 1 92 ? 5.512 2.842 -4.478 1.00 88.00 92 THR A CA 1
ATOM 758 C C . THR A 1 92 ? 5.823 1.899 -5.632 1.00 88.00 92 THR A C 1
ATOM 760 O O . THR A 1 92 ? 6.509 0.894 -5.462 1.00 88.00 92 THR A O 1
ATOM 763 N N . ILE A 1 93 ? 5.310 2.239 -6.812 1.00 86.25 93 ILE A N 1
ATOM 764 C CA . ILE A 1 93 ? 5.711 1.663 -8.093 1.00 86.25 93 ILE A CA 1
ATOM 765 C C . ILE A 1 93 ? 6.567 2.709 -8.786 1.00 86.25 93 ILE A C 1
ATOM 767 O O . ILE A 1 93 ? 6.096 3.816 -9.062 1.00 86.25 93 ILE A O 1
ATOM 771 N N . THR A 1 94 ? 7.824 2.374 -9.045 1.00 79.69 94 THR A N 1
ATOM 772 C CA . THR A 1 94 ? 8.765 3.323 -9.655 1.00 79.69 94 THR A CA 1
ATOM 773 C C . THR A 1 94 ? 9.066 3.014 -11.106 1.00 79.69 94 THR A C 1
ATOM 775 O O . THR A 1 94 ? 9.470 3.912 -11.844 1.00 79.69 94 THR A O 1
ATOM 778 N N . ASN A 1 95 ? 8.806 1.780 -11.532 1.00 85.62 95 ASN A N 1
ATOM 779 C CA . ASN A 1 95 ? 8.871 1.408 -12.925 1.00 85.62 95 ASN A CA 1
ATOM 780 C C . ASN A 1 95 ? 7.581 1.847 -13.645 1.00 85.62 95 ASN A C 1
ATOM 782 O O . ASN A 1 95 ? 6.499 1.347 -13.322 1.00 85.62 95 ASN A O 1
ATOM 786 N N . PRO A 1 96 ? 7.653 2.773 -14.618 1.00 84.31 96 PRO A N 1
ATOM 787 C CA . PRO A 1 96 ? 6.468 3.224 -15.343 1.00 84.31 96 PRO A CA 1
ATOM 788 C C . PRO A 1 96 ? 5.804 2.102 -16.156 1.00 84.31 96 PRO A C 1
ATOM 790 O O . PRO A 1 96 ? 4.598 2.166 -16.377 1.00 84.31 96 PRO A O 1
ATOM 793 N N . GLU A 1 97 ? 6.559 1.071 -16.546 1.00 89.31 97 GLU A N 1
ATOM 794 C CA . GLU A 1 97 ? 6.073 -0.099 -17.291 1.00 89.31 97 GLU A CA 1
ATOM 795 C C . GLU A 1 97 ? 5.498 -1.201 -16.390 1.00 89.31 97 GLU A C 1
ATOM 797 O O . GLU A 1 97 ? 5.063 -2.240 -16.881 1.00 89.31 97 GLU A O 1
ATOM 802 N N . ALA A 1 98 ? 5.516 -1.028 -15.066 1.00 89.81 98 ALA A N 1
ATOM 803 C CA . ALA A 1 98 ? 4.951 -2.031 -14.177 1.00 89.81 98 ALA A CA 1
ATOM 804 C C . ALA A 1 98 ? 3.423 -2.064 -14.291 1.00 89.81 98 ALA A C 1
ATOM 806 O O . ALA A 1 98 ? 2.724 -1.089 -13.997 1.00 89.81 98 ALA A O 1
ATOM 807 N N . ASP A 1 99 ? 2.890 -3.221 -14.653 1.00 90.31 99 ASP A N 1
ATOM 808 C CA . ASP A 1 99 ? 1.458 -3.428 -14.837 1.00 90.31 99 ASP A CA 1
ATOM 809 C C . ASP A 1 99 ? 0.758 -3.587 -13.486 1.00 90.31 99 ASP A C 1
ATOM 811 O O . ASP A 1 99 ? -0.302 -3.006 -13.241 1.00 90.31 99 ASP A O 1
ATOM 815 N N . LYS A 1 100 ? 1.374 -4.356 -12.580 1.00 94.25 100 LYS A N 1
ATOM 816 C CA . LYS A 1 100 ? 0.815 -4.682 -11.266 1.00 94.25 100 LYS A CA 1
ATOM 817 C C . LYS A 1 100 ? 1.861 -5.103 -10.246 1.00 94.25 100 LYS A C 1
ATOM 819 O O . LYS A 1 100 ? 2.979 -5.474 -10.595 1.00 94.25 100 LYS A O 1
ATOM 824 N N . ILE A 1 101 ? 1.440 -5.103 -8.984 1.00 94.62 101 ILE A N 1
ATOM 825 C CA . ILE A 1 101 ? 2.170 -5.697 -7.866 1.00 94.62 101 ILE A CA 1
ATOM 826 C C . ILE A 1 101 ? 1.421 -6.944 -7.402 1.00 94.62 101 ILE A C 1
ATOM 828 O O . ILE A 1 101 ? 0.195 -6.928 -7.298 1.00 94.62 101 ILE A O 1
ATOM 832 N N . ILE A 1 102 ? 2.158 -8.013 -7.119 1.00 94.88 102 ILE A N 1
ATOM 833 C CA . ILE A 1 102 ? 1.640 -9.262 -6.557 1.00 94.88 102 ILE A CA 1
ATOM 834 C C . ILE A 1 102 ? 2.237 -9.437 -5.163 1.00 94.88 102 ILE A C 1
ATOM 836 O O . ILE A 1 102 ? 3.454 -9.365 -5.008 1.00 94.88 102 ILE A O 1
ATOM 840 N N . VAL A 1 103 ? 1.393 -9.697 -4.167 1.00 92.25 103 VAL A N 1
ATOM 841 C CA . VAL A 1 103 ? 1.787 -9.995 -2.785 1.00 92.25 103 VAL A CA 1
ATOM 842 C C . VAL A 1 103 ? 1.349 -11.422 -2.458 1.00 92.25 103 VAL A C 1
ATOM 844 O O . VAL A 1 103 ? 0.156 -11.728 -2.410 1.00 92.25 103 VAL A O 1
ATOM 847 N N . GLY A 1 104 ? 2.318 -12.321 -2.281 1.00 91.31 104 GLY A N 1
ATOM 848 C CA . GLY A 1 104 ? 2.078 -13.762 -2.275 1.00 91.31 104 GLY A CA 1
ATOM 849 C C . GLY A 1 104 ? 1.486 -14.211 -3.613 1.00 91.31 104 GLY A C 1
ATOM 850 O O . GLY A 1 104 ? 2.145 -14.129 -4.648 1.00 91.31 104 GLY A O 1
ATOM 851 N N . ASP A 1 105 ? 0.219 -14.623 -3.586 1.00 90.62 105 ASP A N 1
ATOM 852 C CA . ASP A 1 105 ? -0.532 -15.081 -4.763 1.00 90.62 105 ASP A CA 1
ATOM 853 C C . ASP A 1 105 ? -1.641 -14.103 -5.190 1.00 90.62 105 ASP A C 1
ATOM 855 O O . ASP A 1 105 ? -2.479 -14.439 -6.024 1.00 90.62 105 ASP A O 1
ATOM 859 N N . THR A 1 106 ? -1.701 -12.906 -4.594 1.00 92.19 106 THR A N 1
ATOM 860 C CA . THR A 1 106 ? -2.803 -11.951 -4.800 1.00 92.19 106 THR A CA 1
ATOM 861 C C . THR A 1 106 ? -2.313 -10.639 -5.396 1.00 92.19 106 THR A C 1
ATOM 863 O O . THR A 1 106 ? -1.274 -10.112 -5.000 1.00 92.19 106 THR A O 1
ATOM 866 N N . ASP A 1 107 ? -3.081 -10.089 -6.335 1.00 93.94 107 ASP A N 1
ATOM 867 C CA . ASP A 1 107 ? -2.821 -8.765 -6.894 1.00 93.94 107 ASP A CA 1
ATOM 868 C C . ASP A 1 107 ? -3.077 -7.683 -5.825 1.00 93.94 107 ASP A C 1
ATOM 870 O O . ASP A 1 107 ? -4.116 -7.658 -5.160 1.00 93.94 107 ASP A O 1
ATOM 874 N N . ALA A 1 108 ? -2.118 -6.775 -5.656 1.00 93.31 108 ALA A N 1
ATOM 875 C CA . ALA A 1 108 ? -2.267 -5.610 -4.797 1.00 93.31 108 ALA A CA 1
ATOM 876 C C . ALA A 1 108 ? -3.175 -4.556 -5.447 1.00 93.31 108 ALA A C 1
ATOM 878 O O . ALA A 1 108 ? -3.316 -4.479 -6.669 1.00 93.31 108 ALA A O 1
ATOM 879 N N . THR A 1 109 ? -3.751 -3.680 -4.626 1.00 91.38 109 THR A N 1
ATOM 880 C CA . THR A 1 109 ? -4.513 -2.534 -5.128 1.00 91.38 109 THR A CA 1
ATOM 881 C C . THR A 1 109 ? -3.567 -1.409 -5.510 1.00 91.38 109 THR A C 1
ATOM 883 O O . THR A 1 109 ? -2.750 -0.996 -4.690 1.00 91.38 109 THR A O 1
ATOM 886 N N . LEU A 1 110 ? -3.702 -0.881 -6.727 1.00 88.88 110 LEU A N 1
ATOM 887 C CA . LEU A 1 110 ? -2.911 0.253 -7.204 1.00 88.88 110 LEU A CA 1
ATOM 888 C C . LEU A 1 110 ? -3.677 1.566 -7.054 1.00 88.88 110 LEU A C 1
ATOM 890 O O . LEU A 1 110 ? -4.880 1.644 -7.302 1.00 88.88 110 LEU A O 1
ATOM 894 N N . VAL A 1 111 ? -2.960 2.622 -6.693 1.00 85.75 111 VAL A N 1
ATOM 895 C CA . VAL A 1 111 ? -3.510 3.950 -6.451 1.00 85.75 111 VAL A CA 1
ATOM 896 C C . VAL A 1 111 ? -2.605 4.989 -7.095 1.00 85.75 111 VAL A C 1
ATOM 898 O O . VAL A 1 111 ? -1.482 5.203 -6.658 1.00 85.75 111 VAL A O 1
ATOM 901 N N . THR A 1 112 ? -3.103 5.686 -8.113 1.00 83.94 112 THR A N 1
ATOM 902 C CA . THR A 1 112 ? -2.382 6.835 -8.682 1.00 83.94 112 THR A CA 1
ATOM 903 C C . THR A 1 112 ? -2.567 8.069 -7.798 1.00 83.94 112 THR A C 1
ATOM 905 O O . THR A 1 112 ? -3.701 8.505 -7.584 1.00 83.94 112 THR A O 1
ATOM 908 N N . TYR A 1 113 ? -1.463 8.599 -7.289 1.00 76.19 113 TYR A N 1
ATOM 909 C CA . TYR A 1 113 ? -1.313 9.901 -6.644 1.00 76.19 113 TYR A CA 1
ATOM 910 C C . TYR A 1 113 ? -0.637 10.865 -7.636 1.00 76.19 113 TYR A C 1
ATOM 912 O O . TYR A 1 113 ? -0.036 10.415 -8.608 1.00 76.19 113 TYR A O 1
ATOM 920 N N . ASN A 1 114 ? -0.783 12.176 -7.447 1.00 72.31 114 ASN A N 1
ATOM 921 C CA . ASN A 1 114 ? -0.400 13.219 -8.410 1.00 72.31 114 ASN A CA 1
ATOM 922 C C . ASN A 1 114 ? 0.891 12.984 -9.220 1.00 72.31 114 ASN A C 1
ATOM 924 O O . ASN A 1 114 ? 1.874 12.434 -8.727 1.00 72.31 114 ASN A O 1
ATOM 928 N N . ASN A 1 115 ? 0.895 13.478 -10.465 1.00 66.50 115 ASN A N 1
ATOM 929 C CA . ASN A 1 115 ? 2.034 13.421 -11.393 1.00 66.50 115 ASN A CA 1
ATOM 930 C C . ASN A 1 115 ? 2.566 11.997 -11.644 1.00 66.50 115 ASN A C 1
ATOM 932 O O . ASN A 1 115 ? 3.773 11.771 -11.655 1.00 66.50 115 ASN A O 1
ATOM 936 N N . ASN A 1 116 ? 1.660 11.038 -11.862 1.00 73.56 116 ASN A N 1
ATOM 937 C CA . ASN A 1 116 ? 1.966 9.628 -12.141 1.00 73.56 116 ASN A CA 1
ATOM 938 C C . ASN A 1 116 ? 2.677 8.870 -11.009 1.00 73.56 116 ASN A C 1
ATOM 940 O O . ASN A 1 116 ? 3.133 7.748 -11.238 1.00 73.56 116 ASN A O 1
ATOM 944 N N . LEU A 1 117 ? 2.734 9.411 -9.787 1.00 81.38 117 LEU A N 1
ATOM 945 C CA . LEU A 1 117 ? 3.199 8.631 -8.647 1.00 81.38 117 LEU A CA 1
ATOM 946 C C . LEU A 1 117 ? 2.200 7.504 -8.381 1.00 81.38 117 LEU A C 1
ATOM 948 O O . LEU A 1 117 ? 1.058 7.735 -7.990 1.00 81.38 117 LEU A O 1
ATOM 952 N N . ARG A 1 118 ? 2.617 6.260 -8.585 1.00 86.75 118 ARG A N 1
ATOM 953 C CA . ARG A 1 118 ? 1.770 5.096 -8.335 1.00 86.75 118 ARG A CA 1
ATOM 954 C C . ARG A 1 118 ? 2.139 4.491 -6.992 1.00 86.75 118 ARG A C 1
ATOM 956 O O . ARG A 1 118 ? 3.295 4.184 -6.722 1.00 86.75 118 ARG A O 1
ATOM 963 N N . LEU A 1 119 ? 1.132 4.334 -6.153 1.00 88.06 119 LEU A N 1
ATOM 964 C CA . LEU A 1 119 ? 1.196 3.639 -4.880 1.00 88.06 119 LEU A CA 1
ATOM 965 C C . LEU A 1 119 ? 0.521 2.281 -5.040 1.00 88.06 119 LEU A C 1
ATOM 967 O O . LEU A 1 119 ? -0.344 2.106 -5.901 1.00 88.06 119 LEU A O 1
ATOM 971 N N . TRP A 1 120 ? 0.874 1.331 -4.191 1.00 91.31 120 TRP A N 1
ATOM 972 C CA . TRP A 1 120 ? 0.174 0.060 -4.106 1.00 91.31 120 TRP A CA 1
ATOM 973 C C . TRP A 1 120 ? -0.001 -0.353 -2.653 1.00 91.31 120 TRP A C 1
ATOM 975 O O . TRP A 1 120 ? 0.832 -0.028 -1.808 1.00 91.31 120 TRP A O 1
ATOM 985 N N . TYR A 1 121 ? -1.082 -1.070 -2.358 1.00 91.56 121 TYR A N 1
ATOM 986 C CA . TYR A 1 121 ? -1.312 -1.631 -1.035 1.00 91.56 121 TYR A CA 1
ATOM 987 C C . TYR A 1 121 ? -1.943 -3.020 -1.082 1.00 91.56 121 TYR A C 1
ATOM 989 O O . TYR A 1 121 ? -2.668 -3.373 -2.013 1.00 91.56 121 TYR A O 1
ATOM 997 N N . TYR A 1 122 ? -1.704 -3.792 -0.028 1.00 90.75 122 TYR A N 1
ATOM 998 C CA . TYR A 1 122 ? -2.344 -5.076 0.218 1.00 90.75 122 TYR A CA 1
ATOM 999 C C . TYR A 1 122 ? -2.620 -5.246 1.715 1.00 90.75 122 TYR A C 1
ATOM 1001 O O . TYR A 1 122 ? -1.845 -4.799 2.560 1.00 90.75 122 TYR A O 1
ATOM 1009 N N . VAL A 1 123 ? -3.749 -5.868 2.047 1.00 89.25 123 VAL A N 1
ATOM 1010 C CA . VAL A 1 123 ? -4.207 -6.050 3.429 1.00 89.25 123 VAL A CA 1
ATOM 1011 C C . VAL A 1 123 ? -4.396 -7.533 3.680 1.00 89.25 123 VAL A C 1
ATOM 1013 O O . VAL A 1 123 ? -5.270 -8.156 3.084 1.00 89.25 123 VAL A O 1
ATOM 1016 N N . ASP A 1 124 ? -3.608 -8.085 4.597 1.00 88.62 124 ASP A N 1
ATOM 1017 C CA . ASP A 1 124 ? -3.700 -9.486 4.981 1.00 88.62 124 ASP A CA 1
ATOM 1018 C C . ASP A 1 124 ? -4.297 -9.642 6.385 1.00 88.62 124 ASP A C 1
ATOM 1020 O O . ASP A 1 124 ? -3.724 -9.234 7.398 1.00 88.62 124 ASP A O 1
ATOM 1024 N N . PHE A 1 125 ? -5.467 -10.270 6.460 1.00 87.12 125 PHE A N 1
ATOM 1025 C CA . PHE A 1 125 ? -6.117 -10.620 7.726 1.00 87.12 125 PHE A CA 1
ATOM 1026 C C . PHE A 1 125 ? -5.628 -11.967 8.288 1.00 87.12 125 PHE A C 1
ATOM 1028 O O . PHE A 1 125 ? -5.867 -12.307 9.458 1.00 87.12 125 PHE A O 1
ATOM 1035 N N . THR A 1 126 ? -4.921 -12.754 7.479 1.00 81.94 126 THR A N 1
ATOM 1036 C CA . THR A 1 126 ? -4.339 -14.029 7.888 1.00 81.94 126 THR A CA 1
ATOM 1037 C C . THR A 1 126 ? -3.079 -13.806 8.728 1.00 81.94 126 THR A C 1
ATOM 1039 O O . THR A 1 126 ? -2.593 -12.692 8.889 1.00 81.94 126 THR A O 1
ATOM 1042 N N . ALA A 1 127 ? -2.594 -14.850 9.405 1.00 67.38 127 ALA A N 1
ATOM 1043 C CA . ALA A 1 127 ? -1.376 -14.765 10.220 1.00 67.38 127 ALA A CA 1
ATOM 1044 C C . ALA A 1 127 ? -0.088 -14.962 9.396 1.00 67.38 127 ALA A C 1
ATOM 1046 O O . ALA A 1 127 ? 0.957 -15.253 9.975 1.00 67.38 127 ALA A O 1
ATOM 1047 N N . LYS A 1 128 ? -0.154 -14.849 8.062 1.00 67.75 128 LYS A N 1
ATOM 1048 C CA . LYS A 1 128 ? 1.006 -15.036 7.192 1.00 67.75 128 LYS A CA 1
ATOM 1049 C C . LYS A 1 128 ? 1.879 -13.784 7.234 1.00 67.75 128 LYS A C 1
ATOM 1051 O O . LYS A 1 128 ? 1.693 -12.818 6.501 1.00 67.75 128 LYS A O 1
ATOM 1056 N N . LYS A 1 129 ? 2.845 -13.804 8.147 1.00 63.28 129 LYS A N 1
ATOM 1057 C CA . LYS A 1 129 ? 3.947 -12.847 8.143 1.00 63.28 129 LYS A CA 1
ATOM 1058 C C . LYS A 1 129 ? 4.920 -13.266 7.035 1.00 63.28 129 LYS A C 1
ATOM 1060 O O . LYS A 1 129 ? 5.216 -14.452 6.945 1.00 63.28 129 LYS A O 1
ATOM 1065 N N . HIS A 1 130 ? 5.428 -12.303 6.265 1.00 70.62 130 HIS A N 1
ATOM 1066 C CA . HIS A 1 130 ? 6.402 -12.514 5.180 1.00 70.62 130 HIS A CA 1
ATOM 1067 C C . HIS A 1 130 ? 5.790 -13.147 3.925 1.00 70.62 130 HIS A C 1
ATOM 1069 O O . HIS A 1 130 ? 5.899 -14.344 3.677 1.00 70.62 130 HIS A O 1
ATOM 1075 N N . LEU A 1 131 ? 5.114 -12.308 3.144 1.00 85.00 131 LEU A N 1
ATOM 1076 C CA . LEU A 1 131 ? 4.716 -12.635 1.781 1.00 85.00 131 LEU A CA 1
ATOM 1077 C C . LEU A 1 131 ? 5.772 -12.090 0.825 1.00 85.00 131 LEU A C 1
ATOM 1079 O O . LEU A 1 131 ? 6.164 -10.930 0.963 1.00 85.00 131 LEU A O 1
ATOM 1083 N N . SER A 1 132 ? 6.175 -12.903 -0.150 1.00 91.06 132 SER A N 1
ATOM 1084 C CA . SER A 1 132 ? 7.019 -12.436 -1.244 1.00 91.06 132 SER A CA 1
ATOM 1085 C C . SER A 1 132 ? 6.247 -11.448 -2.109 1.00 91.06 132 SER A C 1
ATOM 1087 O O . SER A 1 132 ? 5.048 -11.613 -2.349 1.00 91.06 132 SER A O 1
ATOM 1089 N N . ILE A 1 133 ? 6.931 -10.412 -2.577 1.00 91.88 133 ILE A N 1
ATOM 1090 C CA . ILE A 1 133 ? 6.322 -9.307 -3.311 1.00 91.88 133 ILE A CA 1
ATOM 1091 C C . ILE A 1 133 ? 7.016 -9.170 -4.643 1.00 91.88 133 ILE A C 1
ATOM 1093 O O . ILE A 1 133 ? 8.242 -9.085 -4.710 1.00 91.88 133 ILE A O 1
ATOM 1097 N N . TYR A 1 134 ? 6.216 -9.124 -5.698 1.00 93.31 134 TYR A N 1
ATOM 1098 C CA . TYR A 1 134 ? 6.691 -9.040 -7.064 1.00 93.31 134 TYR A CA 1
ATOM 1099 C C . TYR A 1 134 ? 6.105 -7.825 -7.761 1.00 93.31 134 TYR A C 1
ATOM 1101 O O . TYR A 1 134 ? 4.900 -7.589 -7.704 1.00 93.31 134 TYR A O 1
ATOM 1109 N N . GLU A 1 135 ? 6.947 -7.114 -8.494 1.00 93.06 135 GLU A N 1
ATOM 1110 C CA . GLU A 1 135 ? 6.521 -6.226 -9.566 1.00 93.06 135 GLU A CA 1
ATOM 1111 C C . GLU A 1 135 ? 6.363 -7.040 -10.854 1.00 93.06 135 GLU A C 1
ATOM 1113 O O . GLU A 1 135 ? 7.188 -7.905 -11.145 1.00 93.06 135 GLU A O 1
ATOM 1118 N N . VAL A 1 136 ? 5.300 -6.809 -11.622 1.00 94.50 136 VAL A N 1
ATOM 1119 C CA . VAL A 1 136 ? 5.117 -7.426 -12.942 1.00 94.50 136 VAL A CA 1
ATOM 1120 C C . VAL A 1 136 ? 5.342 -6.377 -14.015 1.00 94.50 136 VAL A C 1
ATOM 1122 O O . VAL A 1 136 ? 4.603 -5.399 -14.074 1.00 94.50 136 VAL A O 1
ATOM 1125 N N . VAL A 1 137 ? 6.334 -6.610 -14.870 1.00 93.94 137 VAL A N 1
ATOM 1126 C CA . VAL A 1 137 ? 6.733 -5.709 -15.957 1.00 93.94 137 VAL A CA 1
ATOM 1127 C C . VAL A 1 137 ? 6.676 -6.495 -17.256 1.00 93.94 137 VAL A C 1
ATOM 1129 O O . VAL A 1 137 ? 7.409 -7.478 -17.403 1.00 93.94 137 VAL A O 1
ATOM 1132 N N . ASN A 1 138 ? 5.793 -6.112 -18.181 1.00 92.75 138 ASN A N 1
ATOM 1133 C CA . ASN A 1 138 ? 5.614 -6.802 -19.464 1.00 92.75 138 ASN A CA 1
ATOM 1134 C C . ASN A 1 138 ? 5.401 -8.323 -19.284 1.00 92.75 138 ASN A C 1
ATOM 1136 O O . ASN A 1 138 ? 5.995 -9.153 -19.973 1.00 92.75 138 ASN A O 1
ATOM 1140 N N . GLY A 1 139 ? 4.607 -8.703 -18.275 1.00 92.12 139 GLY A N 1
ATOM 1141 C CA . GLY A 1 139 ? 4.322 -10.100 -17.922 1.00 92.12 139 GLY A CA 1
ATOM 1142 C C . GLY A 1 139 ? 5.414 -10.840 -17.132 1.00 92.12 139 GLY A C 1
ATOM 1143 O O . GLY A 1 139 ? 5.183 -11.969 -16.695 1.00 92.12 139 GLY A O 1
ATOM 1144 N N . LYS A 1 140 ? 6.582 -10.233 -16.883 1.00 94.38 140 LYS A N 1
ATOM 1145 C CA . LYS A 1 140 ? 7.670 -10.837 -16.098 1.00 94.38 140 LYS A CA 1
ATOM 1146 C C . LYS A 1 140 ? 7.620 -10.392 -14.636 1.00 94.38 140 LYS A C 1
ATOM 1148 O O . LYS A 1 140 ? 7.567 -9.201 -14.357 1.00 94.38 140 LYS A O 1
ATOM 1153 N N . LYS A 1 141 ? 7.706 -11.347 -13.702 1.00 93.44 141 LYS A N 1
ATOM 1154 C CA . LYS A 1 141 ? 7.825 -11.070 -12.260 1.00 93.44 141 LYS A CA 1
ATOM 1155 C C . LYS A 1 141 ? 9.258 -10.659 -11.894 1.00 93.44 141 LYS A C 1
ATOM 1157 O O . LYS A 1 141 ? 10.206 -11.381 -12.203 1.00 93.44 141 LYS A O 1
ATOM 1162 N N . VAL A 1 142 ? 9.394 -9.546 -11.185 1.00 91.62 142 VAL A N 1
ATOM 1163 C CA . VAL A 1 142 ? 10.622 -9.033 -10.570 1.00 91.62 142 VAL A CA 1
ATOM 1164 C C . VAL A 1 142 ? 10.410 -9.028 -9.061 1.00 91.62 142 VAL A C 1
ATOM 1166 O O . VAL A 1 142 ? 9.469 -8.410 -8.574 1.00 91.62 142 VAL A O 1
ATOM 1169 N N . LEU A 1 143 ? 11.241 -9.757 -8.316 1.00 90.50 143 LEU A N 1
ATOM 1170 C CA . LEU A 1 143 ? 11.125 -9.839 -6.859 1.00 90.50 143 LEU A CA 1
ATOM 1171 C C . LEU A 1 143 ? 11.557 -8.510 -6.225 1.00 90.50 143 LEU A C 1
ATOM 1173 O O . LEU A 1 143 ? 12.689 -8.078 -6.427 1.00 90.50 143 LEU A O 1
ATOM 1177 N N . LEU A 1 144 ? 10.665 -7.897 -5.448 1.00 85.75 144 LEU A N 1
ATOM 1178 C CA . LEU A 1 144 ? 10.936 -6.691 -4.663 1.00 85.75 144 LEU A CA 1
ATOM 1179 C C . LEU A 1 144 ? 11.320 -7.032 -3.221 1.00 85.75 144 LEU A C 1
ATOM 1181 O O . LEU A 1 144 ? 12.229 -6.428 -2.661 1.00 85.75 144 LEU A O 1
ATOM 1185 N N . GLN A 1 145 ? 10.637 -8.012 -2.626 1.00 84.19 145 GLN A N 1
ATOM 1186 C CA . GLN A 1 145 ? 10.917 -8.484 -1.273 1.00 84.19 145 GLN A CA 1
ATOM 1187 C C . GLN A 1 145 ? 10.664 -9.995 -1.189 1.00 84.19 145 GLN A C 1
ATOM 1189 O O . GLN A 1 145 ? 9.611 -10.431 -1.662 1.00 84.19 145 GLN A O 1
ATOM 1194 N N . PRO A 1 146 ? 11.592 -10.789 -0.622 1.00 75.25 146 PRO A N 1
ATOM 1195 C CA . PRO A 1 146 ? 11.378 -12.213 -0.377 1.00 75.25 146 PRO A CA 1
ATOM 1196 C C . PRO A 1 146 ? 10.303 -12.478 0.684 1.00 75.25 146 PRO A C 1
ATOM 1198 O O . PRO A 1 146 ? 10.156 -11.672 1.634 1.00 75.25 146 PRO A O 1
#

Secondary structure (DSSP, 8-state):
-------------------S-TTSSS-S-EE---SSSEEEEEETTTTEEEEEEEEEETTEEEEEEEEEEE--SS-TT--EE-SSSSEEEEEEE--TTEEEEEETTEEPEEEEETTTEEEEEEEE-SS-----EEEEETTEEEEEE-

Foldseek 3Di:
DDDDDDDDDDDDDDDDPDDPPVPPPFFDDWPQPPPPFWTWTAGPVQRKIKIFGWDADPNDIDTPDMWIGRPDDPPQQDWTWTPDPQTKTKHWDPPLQFPFKDWAHDTWDWDQDPPRTIMTMDTHRDPDDDTWMWTAGPNDTDTSGD

Radius of gyration: 20.73 Å; chains: 1; bounding box: 81×35×38 Å